Protein AF-A0A1M5W1N4-F1 (afdb_monomer)

Structure (mmCIF, N/CA/C/O backbone):
data_AF-A0A1M5W1N4-F1
#
_entry.id   AF-A0A1M5W1N4-F1
#
loop_
_atom_site.group_PDB
_atom_site.id
_atom_site.type_symbol
_atom_site.label_atom_id
_atom_site.label_alt_id
_atom_site.label_comp_id
_atom_site.label_asym_id
_atom_site.label_entity_id
_atom_site.label_seq_id
_atom_site.pdbx_PDB_ins_code
_atom_site.Cartn_x
_atom_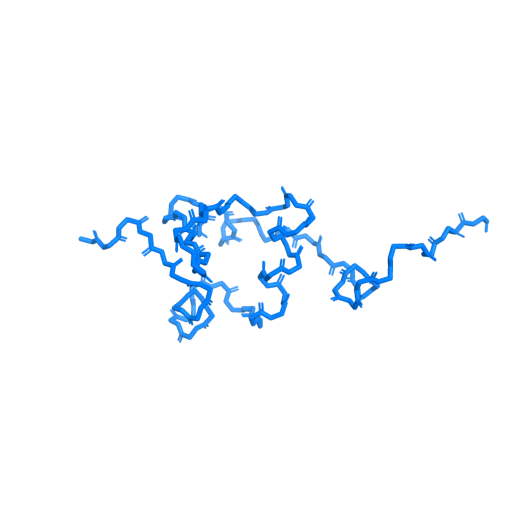site.Cartn_y
_atom_site.Cartn_z
_atom_site.occupancy
_atom_site.B_iso_or_equiv
_atom_site.auth_seq_id
_atom_site.auth_comp_id
_atom_site.auth_asym_id
_atom_site.auth_atom_id
_atom_site.pdbx_PDB_model_num
ATOM 1 N N . MET A 1 1 ? -0.531 5.779 18.964 1.00 58.09 1 MET A N 1
ATOM 2 C CA . MET A 1 1 ? -0.081 5.588 17.564 1.00 58.09 1 MET A CA 1
ATOM 3 C C . MET A 1 1 ? -1.293 5.282 16.701 1.00 58.09 1 MET A C 1
ATOM 5 O O . MET A 1 1 ? -2.142 4.520 17.142 1.00 58.09 1 MET A O 1
ATOM 9 N N . LYS A 1 2 ? -1.415 5.894 15.518 1.00 66.00 2 LYS A N 1
ATOM 10 C CA . LYS A 1 2 ? -2.519 5.603 14.593 1.00 66.00 2 LYS A CA 1
ATOM 11 C C . LYS A 1 2 ? -2.254 4.229 13.948 1.00 66.00 2 LYS A C 1
ATOM 13 O O . LYS A 1 2 ? -1.184 4.067 13.366 1.00 66.00 2 LYS A O 1
ATOM 18 N N . PRO A 1 3 ? -3.164 3.245 14.055 1.00 81.94 3 PRO A N 1
ATOM 19 C CA . PRO A 1 3 ? -2.905 1.889 13.558 1.00 81.94 3 PRO A CA 1
ATOM 20 C C . PRO A 1 3 ? -2.928 1.786 12.024 1.00 81.94 3 PRO A C 1
ATOM 22 O O . PRO A 1 3 ? -2.455 0.798 11.464 1.00 81.94 3 PRO A O 1
ATOM 25 N N . PHE A 1 4 ? -3.438 2.817 11.340 1.00 88.69 4 PHE A N 1
ATOM 26 C CA . PHE A 1 4 ? -3.573 2.858 9.888 1.00 88.69 4 PHE A CA 1
ATOM 27 C C . PHE A 1 4 ? -3.117 4.196 9.307 1.00 88.69 4 PHE A C 1
ATOM 29 O O . PHE A 1 4 ? -3.373 5.257 9.880 1.00 88.69 4 PHE A O 1
ATOM 36 N N . PHE A 1 5 ? -2.533 4.132 8.116 1.00 88.44 5 PHE A N 1
ATOM 37 C CA . PHE A 1 5 ? -2.134 5.280 7.314 1.00 88.44 5 PHE A CA 1
ATOM 38 C C . PHE A 1 5 ? -2.915 5.294 6.005 1.00 88.44 5 PHE A C 1
ATOM 40 O O . PHE A 1 5 ? -3.022 4.285 5.313 1.00 88.44 5 PHE A O 1
ATOM 47 N N . THR A 1 6 ? -3.447 6.444 5.619 1.00 89.81 6 THR A N 1
ATOM 48 C CA . THR A 1 6 ? -3.944 6.641 4.255 1.00 89.81 6 THR A CA 1
ATOM 49 C C . THR A 1 6 ? -2.788 6.569 3.254 1.00 89.81 6 THR A C 1
ATOM 51 O O . THR A 1 6 ? -1.635 6.810 3.603 1.00 89.81 6 THR A O 1
ATOM 54 N N . VAL A 1 7 ? -3.084 6.324 1.975 1.00 87.69 7 VAL A N 1
ATOM 55 C CA . VAL A 1 7 ? -2.072 6.389 0.896 1.00 87.69 7 VAL A CA 1
ATOM 56 C C . VAL A 1 7 ? -1.303 7.717 0.911 1.00 87.69 7 VAL A C 1
ATOM 58 O O . VAL A 1 7 ? -0.093 7.741 0.697 1.00 87.69 7 VAL A O 1
ATOM 61 N N . ARG A 1 8 ? -2.004 8.827 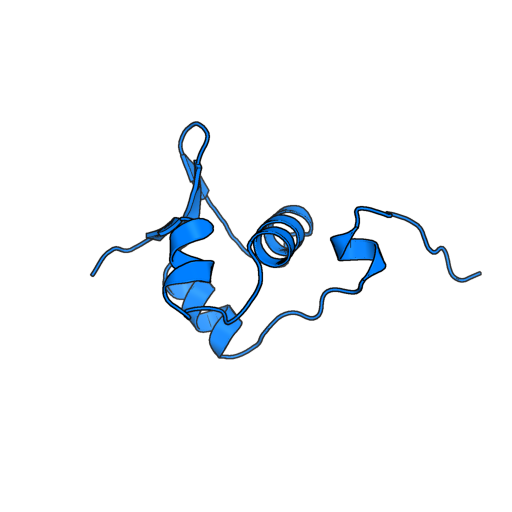1.176 1.00 85.94 8 ARG A N 1
ATOM 62 C CA . ARG A 1 8 ? -1.402 10.161 1.229 1.00 85.94 8 ARG A CA 1
ATOM 63 C C . ARG A 1 8 ? -0.477 10.311 2.434 1.00 85.94 8 ARG A C 1
ATOM 65 O O . ARG A 1 8 ? 0.606 10.846 2.263 1.00 85.94 8 ARG A O 1
ATOM 72 N N . GLU A 1 9 ? -0.860 9.808 3.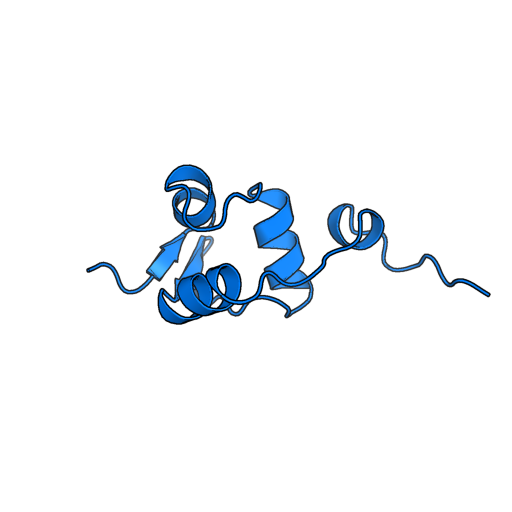606 1.00 87.50 9 GLU A N 1
ATOM 73 C CA . GLU A 1 9 ? 0.015 9.800 4.787 1.00 87.50 9 GLU A CA 1
ATOM 74 C C . GLU A 1 9 ? 1.222 8.873 4.586 1.00 87.50 9 GLU A C 1
ATOM 76 O O . GLU A 1 9 ? 2.340 9.269 4.882 1.00 87.50 9 GLU A O 1
ATOM 81 N N . ALA A 1 10 ? 1.035 7.678 4.020 1.00 84.88 10 ALA A N 1
ATOM 82 C CA . ALA A 1 10 ? 2.129 6.740 3.755 1.00 84.88 10 ALA A CA 1
ATOM 83 C C . ALA A 1 10 ? 3.174 7.309 2.774 1.00 84.88 10 ALA A C 1
ATOM 85 O O . ALA A 1 10 ? 4.370 7.058 2.929 1.00 84.88 10 ALA A O 1
ATOM 86 N N . CYS A 1 11 ? 2.723 8.099 1.794 1.00 84.56 11 CYS A N 1
ATOM 87 C CA . CYS A 1 11 ? 3.590 8.838 0.880 1.00 84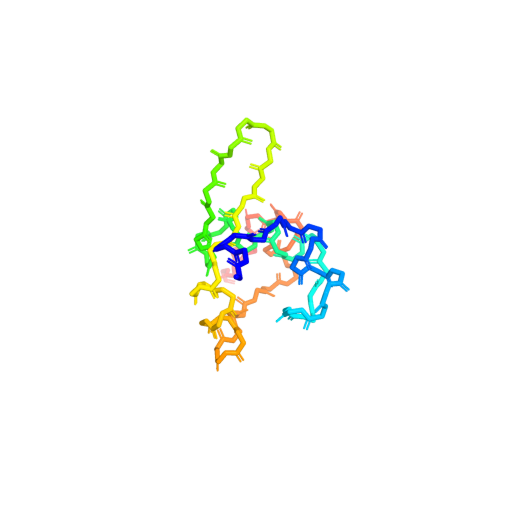.56 11 CYS A CA 1
ATOM 88 C C . CYS A 1 11 ? 4.226 10.073 1.540 1.00 84.56 11 CYS A C 1
ATOM 90 O O . CYS A 1 11 ? 5.441 10.217 1.497 1.00 84.56 11 CYS A O 1
ATOM 92 N N . ALA A 1 12 ? 3.423 10.958 2.141 1.00 73.62 12 ALA A N 1
ATOM 93 C CA . ALA A 1 12 ? 3.876 12.262 2.632 1.00 73.62 12 ALA A CA 1
ATOM 94 C C . ALA A 1 12 ? 4.697 12.178 3.924 1.00 73.62 12 ALA A C 1
ATOM 96 O O . ALA A 1 12 ? 5.565 13.011 4.154 1.00 73.62 12 ALA A O 1
ATOM 97 N N . ALA A 1 13 ? 4.448 11.178 4.771 1.00 63.53 13 ALA A N 1
ATOM 98 C CA . ALA A 1 13 ? 5.172 11.000 6.026 1.00 63.53 13 ALA A CA 1
ATOM 99 C C . ALA A 1 13 ? 6.487 10.213 5.857 1.00 63.53 13 ALA A C 1
ATOM 101 O O . ALA A 1 13 ? 6.960 9.629 6.834 1.00 63.53 13 ALA A O 1
ATOM 102 N N . ASN A 1 14 ? 7.037 10.139 4.631 1.00 59.78 14 ASN A N 1
ATOM 103 C CA . ASN A 1 14 ? 8.239 9.373 4.265 1.00 59.78 14 ASN A CA 1
ATOM 104 C C . ASN A 1 14 ? 8.244 7.938 4.818 1.00 59.78 14 ASN A C 1
ATOM 106 O O . ASN A 1 14 ? 9.291 7.364 5.103 1.00 59.78 14 ASN A O 1
ATOM 110 N N . GLN A 1 15 ? 7.064 7.338 4.996 1.00 67.44 15 GLN A N 1
ATOM 111 C CA . GLN A 1 15 ? 6.985 5.997 5.564 1.00 67.44 15 GLN A CA 1
ATOM 112 C C . GLN A 1 15 ? 7.437 4.957 4.545 1.00 67.44 15 GLN A C 1
ATOM 114 O O . GLN A 1 15 ? 8.047 3.968 4.926 1.00 67.44 15 GLN A O 1
ATOM 119 N N . LEU A 1 16 ? 7.145 5.171 3.262 1.00 71.94 16 LEU A N 1
ATOM 120 C CA . LEU A 1 16 ? 7.491 4.219 2.208 1.00 71.94 16 LEU A CA 1
ATOM 121 C C . LEU A 1 16 ? 8.497 4.759 1.191 1.00 71.94 16 LEU A C 1
ATOM 123 O O . LEU A 1 16 ? 9.011 3.961 0.422 1.00 71.94 16 LEU A O 1
ATOM 127 N N . ASP A 1 17 ? 8.761 6.070 1.169 1.00 77.19 17 ASP A N 1
ATOM 128 C CA . ASP A 1 17 ? 9.570 6.738 0.131 1.00 77.19 17 ASP A CA 1
ATOM 129 C C . ASP A 1 17 ? 9.147 6.346 -1.305 1.00 77.19 17 ASP A C 1
ATOM 131 O O . ASP A 1 17 ? 9.940 6.035 -2.195 1.00 77.19 17 ASP A O 1
ATOM 135 N N . ARG A 1 18 ? 7.827 6.266 -1.522 1.00 82.12 18 ARG A N 1
ATOM 136 C CA . ARG A 1 18 ? 7.210 5.897 -2.803 1.00 82.12 18 ARG A CA 1
ATOM 137 C C . ARG A 1 18 ? 6.078 6.848 -3.149 1.00 82.12 18 ARG A C 1
ATOM 139 O O . ARG A 1 18 ? 5.363 7.338 -2.276 1.00 82.12 18 ARG A O 1
ATOM 146 N N . SER A 1 19 ? 5.878 7.050 -4.450 1.00 86.56 19 SER A N 1
ATOM 147 C CA . SER A 1 19 ? 4.799 7.894 -4.960 1.00 86.56 19 SER A CA 1
ATOM 148 C C . SER A 1 19 ? 3.413 7.297 -4.657 1.00 86.56 19 SER A C 1
ATOM 150 O O . SER A 1 19 ? 3.261 6.071 -4.585 1.00 86.56 19 SER A O 1
ATOM 152 N N . PRO A 1 20 ? 2.353 8.121 -4.556 1.00 87.19 20 PRO A N 1
ATOM 153 C CA . PRO A 1 20 ? 0.996 7.627 -4.311 1.00 87.19 20 PRO A CA 1
ATOM 154 C C . PRO A 1 20 ? 0.511 6.649 -5.389 1.00 87.19 20 PRO A C 1
ATOM 156 O O . PRO A 1 20 ? -0.237 5.718 -5.091 1.00 87.19 20 PRO A O 1
ATOM 159 N N . ASN A 1 21 ? 0.954 6.840 -6.637 1.00 87.56 21 ASN A N 1
ATOM 160 C CA . ASN A 1 21 ? 0.633 5.955 -7.758 1.00 87.56 21 ASN A CA 1
ATOM 161 C C . ASN A 1 21 ? 1.249 4.572 -7.566 1.00 87.56 21 ASN A C 1
ATOM 163 O O . ASN A 1 21 ? 0.567 3.568 -7.762 1.00 87.56 21 ASN A O 1
ATOM 167 N N . TRP A 1 22 ? 2.503 4.521 -7.112 1.00 89.19 22 TRP A N 1
ATOM 168 C CA . TRP A 1 22 ? 3.168 3.266 -6.792 1.00 89.19 22 TRP A CA 1
ATOM 169 C C . TRP A 1 22 ? 2.427 2.510 -5.690 1.00 89.19 22 TRP A C 1
ATOM 171 O O . TRP A 1 22 ? 2.133 1.329 -5.850 1.00 89.19 22 TRP A O 1
ATOM 181 N N . ILE A 1 23 ? 2.019 3.201 -4.622 1.00 88.75 23 ILE A N 1
ATOM 182 C CA . ILE A 1 23 ? 1.296 2.584 -3.499 1.00 88.75 23 ILE A CA 1
ATOM 183 C C . ILE A 1 23 ? -0.056 2.026 -3.965 1.00 88.75 23 ILE A C 1
ATOM 185 O O . ILE A 1 23 ? -0.417 0.897 -3.638 1.00 88.75 23 ILE A O 1
ATOM 189 N N . ARG A 1 24 ? -0.803 2.782 -4.778 1.00 88.31 24 ARG A N 1
ATOM 190 C CA . ARG A 1 24 ? -2.079 2.316 -5.347 1.00 88.31 24 ARG A CA 1
ATOM 191 C C . ARG A 1 24 ? -1.890 1.112 -6.267 1.00 88.31 24 ARG A C 1
ATOM 193 O O . ARG A 1 24 ? -2.680 0.173 -6.195 1.00 88.31 24 ARG A O 1
ATOM 200 N N . ALA A 1 25 ? -0.855 1.120 -7.106 1.00 89.00 25 ALA A N 1
ATOM 201 C CA . ALA A 1 25 ? -0.529 -0.013 -7.963 1.00 89.00 25 ALA A CA 1
ATOM 202 C C . ALA A 1 25 ? -0.169 -1.249 -7.131 1.00 89.00 25 ALA A C 1
ATOM 204 O O . ALA A 1 25 ? -0.704 -2.321 -7.383 1.00 89.00 25 ALA A O 1
ATOM 205 N N . ALA A 1 26 ? 0.651 -1.090 -6.095 1.00 89.38 26 ALA A N 1
ATOM 206 C CA . ALA A 1 26 ? 1.035 -2.160 -5.184 1.00 89.38 26 ALA A CA 1
ATOM 207 C C . ALA A 1 26 ? -0.174 -2.818 -4.504 1.00 89.38 26 ALA A C 1
ATOM 209 O O . ALA A 1 26 ? -0.262 -4.044 -4.454 1.00 89.38 26 ALA A O 1
ATOM 210 N N . ILE A 1 27 ? -1.131 -2.009 -4.034 1.00 90.12 27 ILE A N 1
ATOM 211 C CA . ILE A 1 27 ? -2.391 -2.493 -3.454 1.00 90.12 27 ILE A CA 1
ATOM 212 C C . ILE A 1 27 ? -3.206 -3.248 -4.509 1.00 90.12 27 ILE A C 1
ATOM 214 O O . ILE A 1 27 ? -3.659 -4.363 -4.270 1.00 90.12 27 ILE A O 1
ATOM 218 N N . ARG A 1 28 ? -3.352 -2.674 -5.709 1.00 88.75 28 ARG A N 1
ATOM 219 C CA . ARG A 1 28 ? -4.093 -3.285 -6.825 1.00 88.75 28 ARG A CA 1
ATOM 220 C C . ARG A 1 28 ? -3.492 -4.619 -7.281 1.00 88.75 28 ARG A C 1
ATOM 222 O O . ARG A 1 28 ? -4.231 -5.495 -7.714 1.00 88.75 28 ARG A O 1
ATOM 229 N N . LEU A 1 29 ? -2.170 -4.757 -7.209 1.00 87.06 29 LEU A N 1
ATOM 230 C CA . LEU A 1 29 ? -1.431 -5.976 -7.552 1.00 87.06 29 LEU A CA 1
ATOM 231 C C . LEU A 1 29 ? -1.402 -6.995 -6.401 1.00 87.06 29 LEU A C 1
ATOM 233 O O . LEU A 1 29 ? -0.813 -8.057 -6.559 1.00 87.06 29 LEU A O 1
ATOM 237 N N . GLY A 1 30 ? -1.979 -6.676 -5.236 1.00 88.50 30 GLY A N 1
ATOM 238 C CA . GLY A 1 30 ? -1.950 -7.542 -4.054 1.00 88.50 30 GLY A CA 1
ATOM 239 C C . GLY A 1 30 ? -0.590 -7.609 -3.348 1.00 88.50 30 GLY A C 1
ATOM 240 O O . GLY A 1 30 ? -0.413 -8.420 -2.445 1.00 88.50 30 GLY A O 1
ATOM 241 N N . LYS A 1 31 ? 0.368 -6.749 -3.723 1.00 88.31 31 LYS A N 1
ATOM 242 C CA . LYS A 1 31 ? 1.704 -6.658 -3.104 1.00 88.31 31 LYS A CA 1
ATOM 243 C C . LYS A 1 31 ? 1.676 -5.908 -1.764 1.00 88.31 31 LYS A C 1
ATOM 245 O O . LYS A 1 31 ? 2.583 -6.073 -0.950 1.00 88.31 31 LYS A O 1
ATOM 250 N N . ILE A 1 32 ? 0.644 -5.090 -1.537 1.00 89.81 32 ILE A N 1
ATOM 251 C CA . ILE A 1 32 ? 0.373 -4.383 -0.278 1.00 89.81 32 ILE A CA 1
ATOM 252 C C . ILE A 1 32 ? -1.060 -4.672 0.169 1.00 89.81 32 ILE A C 1
ATOM 254 O O . ILE A 1 32 ? -2.009 -4.492 -0.594 1.00 89.81 32 ILE A O 1
ATOM 258 N N . LYS A 1 33 ? -1.221 -5.060 1.430 1.00 90.69 33 LYS A N 1
ATOM 259 C CA . LYS A 1 33 ? -2.504 -5.190 2.110 1.00 90.69 33 LYS A CA 1
ATOM 260 C C . LYS A 1 33 ? -3.006 -3.810 2.515 1.00 90.69 33 LYS A C 1
ATOM 262 O O . LYS A 1 33 ? -2.338 -3.060 3.222 1.00 90.69 33 LYS A O 1
ATOM 267 N N . ALA A 1 34 ? -4.215 -3.487 2.088 1.00 91.12 34 ALA A N 1
ATOM 268 C CA . ALA A 1 34 ? -4.918 -2.291 2.516 1.00 91.12 34 ALA A CA 1
ATOM 269 C C . ALA A 1 34 ? -6.383 -2.627 2.783 1.00 91.12 34 ALA A C 1
ATOM 271 O O . ALA A 1 34 ? -6.962 -3.509 2.152 1.00 91.12 34 ALA A O 1
ATOM 272 N N . VAL A 1 35 ? -6.980 -1.891 3.709 1.00 91.06 35 VAL A N 1
ATOM 273 C CA . VAL A 1 35 ? -8.399 -1.949 4.040 1.00 91.06 35 VAL A CA 1
ATOM 274 C C . VAL A 1 35 ? -9.088 -0.769 3.370 1.00 91.06 35 VAL A C 1
ATOM 276 O O . VAL A 1 35 ? -8.600 0.363 3.411 1.00 91.06 35 VAL A O 1
ATOM 279 N N . LYS A 1 36 ? -10.233 -1.016 2.737 1.00 90.31 36 LYS A N 1
ATOM 280 C CA . LYS A 1 36 ? -11.060 0.045 2.163 1.00 90.31 36 LYS A CA 1
ATOM 281 C C . LYS A 1 36 ? -12.059 0.527 3.216 1.00 90.31 36 LYS A C 1
ATOM 283 O O . LYS A 1 36 ? -12.880 -0.254 3.680 1.00 90.31 36 LYS A O 1
ATOM 288 N N . ALA A 1 37 ? -12.001 1.810 3.562 1.00 87.62 37 ALA A N 1
ATOM 289 C CA . ALA A 1 37 ? -12.952 2.476 4.447 1.00 87.62 37 ALA A CA 1
ATOM 290 C C . ALA A 1 37 ? -13.651 3.598 3.666 1.00 87.62 37 ALA A C 1
ATOM 292 O O . ALA A 1 37 ? -13.078 4.664 3.424 1.00 87.62 37 ALA A O 1
ATOM 293 N N . GLY A 1 38 ? -14.871 3.327 3.196 1.00 88.44 38 GLY A N 1
ATOM 294 C CA . GLY A 1 38 ? -15.582 4.215 2.275 1.00 88.44 38 GLY A CA 1
ATOM 295 C C . GLY A 1 38 ? -14.805 4.402 0.968 1.00 88.44 38 GLY A C 1
ATOM 296 O O . GLY A 1 38 ? -14.505 3.431 0.270 1.00 88.44 38 GLY A O 1
ATOM 297 N N . ASN A 1 39 ? -14.451 5.650 0.647 1.00 87.19 39 ASN A N 1
ATOM 298 C CA . ASN A 1 39 ? -13.664 5.986 -0.546 1.00 87.19 39 ASN A CA 1
ATOM 299 C C . ASN A 1 39 ? -12.143 6.055 -0.292 1.00 87.19 39 ASN A C 1
ATOM 301 O O . ASN A 1 39 ? -11.374 6.430 -1.177 1.00 87.19 39 ASN A O 1
ATOM 305 N N . THR A 1 40 ? -11.699 5.698 0.916 1.00 87.38 40 THR A N 1
ATOM 306 C CA . THR A 1 40 ? -10.304 5.824 1.348 1.00 87.38 40 THR A CA 1
ATOM 307 C C . THR A 1 40 ? -9.656 4.452 1.509 1.00 87.38 40 THR A C 1
ATOM 309 O O . THR A 1 40 ? -10.248 3.529 2.066 1.00 87.38 40 THR A O 1
ATOM 312 N N . LEU A 1 41 ? -8.414 4.321 1.037 1.00 90.31 41 LEU A N 1
ATOM 313 C CA . LEU A 1 41 ? -7.567 3.152 1.283 1.00 90.31 41 LEU A CA 1
ATOM 314 C C . LEU A 1 41 ? -6.685 3.406 2.508 1.00 90.31 41 LEU A C 1
ATOM 316 O O . LEU A 1 41 ? -5.968 4.410 2.559 1.00 90.31 41 LEU A O 1
ATOM 320 N N . LEU A 1 42 ? -6.746 2.484 3.464 1.00 91.69 42 LEU A N 1
ATOM 321 C CA . LEU A 1 42 ? -6.026 2.502 4.730 1.00 91.69 42 LEU A CA 1
ATOM 322 C C . LEU A 1 42 ? -5.023 1.348 4.774 1.00 91.69 42 LEU A C 1
ATOM 324 O O . LEU A 1 42 ? -5.386 0.190 4.601 1.00 91.69 42 LEU A O 1
ATOM 328 N N . ILE A 1 43 ? -3.759 1.661 5.014 1.00 91.19 43 ILE A N 1
ATOM 329 C CA . ILE A 1 43 ? -2.648 0.714 5.079 1.00 91.19 43 ILE A CA 1
ATOM 330 C C . ILE A 1 43 ? -2.309 0.498 6.559 1.00 91.19 43 ILE A C 1
ATOM 332 O O . ILE A 1 43 ? -2.015 1.480 7.249 1.00 91.19 43 ILE A O 1
ATOM 336 N N . PRO A 1 44 ? -2.365 -0.740 7.076 1.00 91.50 44 PRO A N 1
ATOM 337 C CA . PRO A 1 44 ? -1.974 -1.034 8.452 1.00 91.50 44 PRO A CA 1
ATOM 338 C C . PRO A 1 44 ? -0.5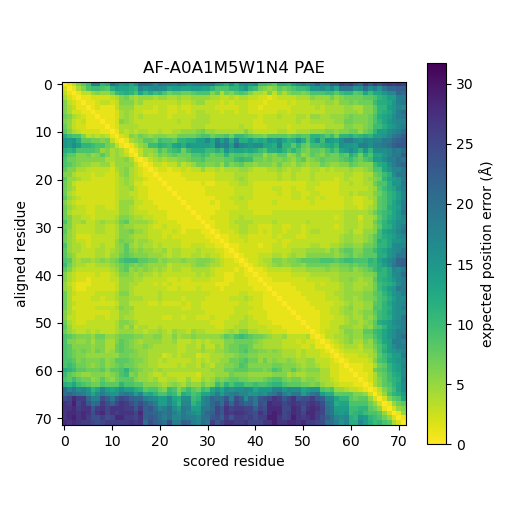07 -0.679 8.716 1.00 91.50 44 PRO A C 1
ATOM 340 O O . PRO A 1 44 ? 0.343 -0.848 7.842 1.00 91.50 44 PRO A O 1
ATOM 343 N N . VAL A 1 45 ? -0.180 -0.238 9.931 1.00 88.56 45 VAL A N 1
ATOM 344 C CA . VAL A 1 45 ? 1.211 0.076 10.314 1.00 88.56 45 VAL A CA 1
ATOM 345 C C . VAL A 1 45 ? 2.153 -1.129 10.182 1.00 88.56 45 VAL A C 1
ATOM 347 O O . VAL A 1 45 ? 3.302 -0.973 9.780 1.00 88.56 45 VAL A O 1
ATOM 350 N N . GLU A 1 46 ? 1.663 -2.340 10.445 1.00 89.69 46 GLU A N 1
ATOM 351 C CA . GLU A 1 46 ? 2.419 -3.585 10.252 1.00 89.69 46 GLU A CA 1
ATOM 352 C C . GLU A 1 46 ? 2.829 -3.774 8.791 1.00 89.69 46 GLU A C 1
ATOM 354 O O . GLU A 1 46 ? 3.961 -4.151 8.492 1.00 89.69 46 GLU A O 1
ATOM 359 N N . GLU A 1 47 ? 1.924 -3.438 7.873 1.00 90.38 47 GLU A N 1
ATOM 360 C CA . GLU A 1 47 ? 2.177 -3.515 6.442 1.00 90.38 47 GLU A CA 1
ATOM 361 C C . GLU A 1 47 ? 3.223 -2.481 6.015 1.00 90.38 47 GLU A C 1
ATOM 363 O O . GLU A 1 47 ? 4.140 -2.806 5.263 1.00 90.38 47 GLU A O 1
ATOM 368 N N . ILE A 1 48 ? 3.137 -1.255 6.547 1.00 88.06 48 ILE A N 1
ATOM 369 C CA . ILE A 1 48 ? 4.159 -0.216 6.356 1.00 88.06 48 ILE A CA 1
ATOM 370 C C . ILE A 1 48 ? 5.534 -0.722 6.803 1.00 88.06 48 ILE A C 1
ATOM 372 O O . ILE A 1 48 ? 6.501 -0.614 6.050 1.00 88.06 48 ILE A O 1
ATOM 376 N N . ASN A 1 49 ? 5.624 -1.314 7.995 1.00 88.44 49 ASN A N 1
ATOM 377 C CA . ASN A 1 49 ? 6.875 -1.865 8.515 1.00 88.44 49 ASN A CA 1
ATOM 378 C C . ASN A 1 49 ? 7.396 -3.016 7.644 1.00 88.44 49 ASN A C 1
ATOM 380 O O . ASN A 1 49 ? 8.595 -3.073 7.373 1.00 88.44 49 ASN A O 1
ATOM 384 N N . ARG A 1 50 ? 6.509 -3.881 7.131 1.00 88.69 50 ARG A N 1
ATOM 385 C CA . ARG A 1 50 ? 6.889 -4.942 6.190 1.00 88.69 50 ARG A CA 1
ATOM 386 C C . ARG A 1 50 ? 7.497 -4.376 4.910 1.00 88.69 50 ARG A C 1
ATOM 388 O O . ARG A 1 50 ? 8.514 -4.883 4.460 1.00 88.69 50 ARG A O 1
ATOM 395 N N . ILE A 1 51 ? 6.905 -3.327 4.337 1.00 87.56 51 ILE A N 1
ATOM 396 C CA . ILE A 1 51 ? 7.396 -2.704 3.096 1.00 87.56 51 ILE A CA 1
ATOM 397 C C . ILE A 1 51 ? 8.728 -1.980 3.322 1.00 87.56 51 ILE A C 1
ATOM 399 O O . ILE A 1 51 ? 9.597 -2.014 2.452 1.00 87.56 51 ILE A O 1
ATOM 403 N N . LYS A 1 52 ? 8.907 -1.342 4.486 1.00 84.69 52 LYS A N 1
ATOM 404 C CA . LYS A 1 52 ? 10.193 -0.747 4.877 1.00 84.69 52 LYS A CA 1
ATOM 405 C C . LYS A 1 52 ? 11.294 -1.798 4.990 1.00 84.69 52 LYS A C 1
ATOM 407 O O . LYS A 1 52 ? 12.407 -1.553 4.547 1.00 84.69 52 LYS A O 1
ATOM 412 N N . ALA A 1 53 ? 10.976 -2.954 5.572 1.00 86.88 53 ALA A N 1
ATOM 413 C CA . ALA A 1 53 ? 11.917 -4.062 5.693 1.00 86.88 53 ALA A CA 1
ATOM 414 C C . ALA A 1 53 ? 12.192 -4.742 4.341 1.00 86.88 53 ALA A C 1
ATOM 416 O O . ALA A 1 53 ? 13.321 -5.124 4.053 1.00 86.88 53 ALA A O 1
ATOM 417 N N . SER A 1 54 ? 11.164 -4.890 3.504 1.00 85.25 54 SER A N 1
ATOM 418 C CA . SER A 1 54 ? 11.256 -5.495 2.179 1.00 85.25 54 SER A CA 1
ATOM 419 C C . SER A 1 54 ? 10.296 -4.798 1.225 1.00 85.25 54 SER A C 1
ATOM 421 O O . 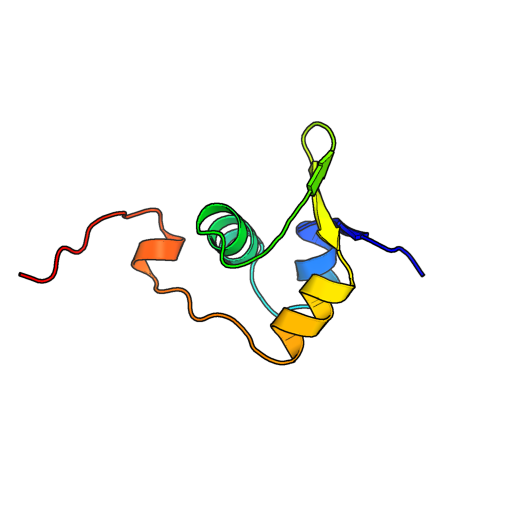SER A 1 54 ? 9.089 -5.064 1.196 1.00 85.25 54 SER A O 1
ATOM 423 N N . THR A 1 55 ? 10.833 -3.861 0.445 1.00 85.19 55 THR A N 1
ATOM 424 C CA . THR A 1 55 ? 10.019 -3.133 -0.523 1.00 85.19 55 THR A CA 1
ATOM 425 C C . THR A 1 55 ? 9.717 -4.047 -1.710 1.00 85.19 55 THR A C 1
ATOM 427 O O . THR A 1 55 ? 10.652 -4.509 -2.364 1.00 85.19 55 THR A O 1
ATOM 430 N N . PRO A 1 56 ? 8.438 -4.313 -2.028 1.00 83.25 56 PRO A N 1
ATOM 431 C CA . PRO A 1 56 ? 8.094 -5.169 -3.148 1.00 83.25 56 PRO A CA 1
ATOM 432 C C . PRO A 1 56 ? 8.524 -4.515 -4.461 1.00 83.25 56 PRO A C 1
ATOM 434 O O . PRO A 1 56 ? 8.320 -3.323 -4.672 1.00 83.25 56 PRO A O 1
ATOM 437 N N . THR A 1 57 ? 9.078 -5.289 -5.384 1.00 86.00 57 THR A N 1
ATOM 438 C CA . THR A 1 57 ? 9.422 -4.772 -6.712 1.00 86.00 57 THR A CA 1
ATOM 439 C C . THR A 1 57 ? 8.154 -4.603 -7.545 1.00 86.00 57 THR A C 1
ATOM 441 O O . THR A 1 57 ? 7.332 -5.519 -7.625 1.00 86.00 57 THR A O 1
ATOM 444 N N . ILE A 1 58 ? 7.982 -3.436 -8.170 1.00 83.19 58 ILE A N 1
ATOM 445 C CA . ILE A 1 58 ? 6.895 -3.164 -9.120 1.00 83.19 58 ILE A CA 1
ATOM 446 C C . ILE A 1 58 ? 7.507 -2.602 -10.394 1.00 83.19 58 ILE A C 1
ATOM 448 O O . ILE A 1 58 ? 8.189 -1.577 -10.351 1.00 83.19 58 ILE A O 1
ATOM 452 N N . SER A 1 59 ? 7.258 -3.272 -11.513 1.00 83.25 59 SER A N 1
ATOM 453 C CA . SER A 1 59 ? 7.765 -2.867 -12.822 1.00 83.25 59 SER A CA 1
ATOM 454 C C . SER A 1 59 ? 7.031 -1.634 -13.351 1.00 83.25 59 SER A C 1
ATOM 456 O O . SER A 1 59 ? 5.897 -1.339 -12.968 1.00 83.25 59 SER A O 1
ATOM 458 N N . ARG A 1 60 ? 7.660 -0.911 -14.283 1.00 79.81 60 ARG A N 1
ATOM 459 C CA . ARG A 1 60 ? 7.067 0.282 -14.907 1.00 79.81 60 ARG A CA 1
ATOM 460 C C . ARG A 1 60 ? 5.729 -0.023 -15.595 1.00 79.81 60 ARG A C 1
ATOM 462 O O . ARG A 1 60 ? 4.785 0.74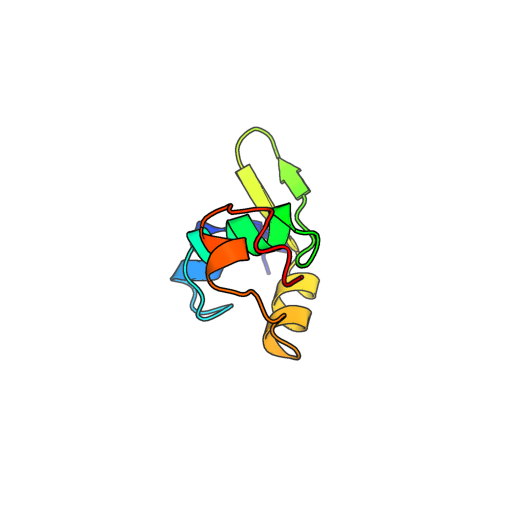0 -15.422 1.00 79.81 60 ARG A O 1
ATOM 469 N N . ASP A 1 61 ? 5.615 -1.153 -16.289 1.00 81.56 61 ASP A N 1
ATOM 470 C CA . ASP A 1 61 ? 4.362 -1.598 -16.918 1.00 81.56 61 ASP A CA 1
ATOM 471 C C . ASP A 1 61 ? 3.248 -1.868 -15.900 1.00 81.56 61 ASP A C 1
ATOM 473 O O . ASP A 1 61 ? 2.108 -1.432 -16.073 1.00 81.56 61 ASP A O 1
ATOM 477 N N . GLU A 1 62 ? 3.591 -2.510 -14.780 1.00 81.81 62 GLU A N 1
ATOM 478 C CA . GLU A 1 62 ? 2.656 -2.770 -13.685 1.00 81.81 62 GLU A CA 1
ATOM 479 C C . GLU A 1 62 ? 2.153 -1.465 -13.038 1.00 81.81 62 GLU A C 1
ATOM 481 O O . GLU A 1 62 ? 0.980 -1.372 -12.658 1.00 81.81 62 GLU A O 1
ATOM 486 N N . LEU A 1 63 ? 3.020 -0.448 -12.939 1.00 81.38 63 LEU A N 1
ATOM 487 C CA . LEU A 1 63 ? 2.677 0.888 -12.439 1.00 81.38 63 LEU A CA 1
ATOM 488 C C . LEU A 1 63 ? 1.727 1.635 -13.374 1.00 81.38 63 LEU A C 1
ATOM 490 O O . LEU A 1 63 ? 0.783 2.263 -12.899 1.00 81.38 63 LEU A O 1
ATOM 494 N N . LEU A 1 64 ? 1.961 1.551 -14.684 1.00 80.12 64 LEU A N 1
ATOM 495 C CA . LEU A 1 64 ? 1.147 2.213 -15.707 1.00 80.12 64 LEU A CA 1
ATOM 496 C C . LEU A 1 64 ? -0.182 1.491 -15.980 1.00 80.12 64 LEU A C 1
ATOM 498 O O . LEU A 1 64 ? -1.027 2.012 -16.698 1.00 80.12 64 LEU A O 1
ATOM 502 N N . GLY A 1 65 ? -0.400 0.318 -15.378 1.00 67.56 65 GLY A N 1
ATOM 503 C CA . GLY A 1 65 ? -1.626 -0.454 -15.569 1.00 67.56 65 GLY A CA 1
ATOM 504 C C . GLY A 1 65 ? -1.617 -1.339 -16.815 1.00 67.56 65 GLY A C 1
ATOM 505 O O . GLY A 1 65 ? -2.619 -2.008 -17.067 1.00 67.56 65 GLY A O 1
ATOM 506 N N . ASN A 1 66 ? -0.490 -1.423 -17.526 1.00 60.22 66 ASN A N 1
ATOM 507 C CA . ASN A 1 66 ? -0.305 -2.315 -18.663 1.00 60.22 66 ASN A CA 1
ATOM 508 C C . ASN A 1 66 ? -0.172 -3.758 -18.159 1.00 60.22 66 ASN A C 1
ATOM 510 O O . ASN A 1 66 ? 0.918 -4.273 -17.914 1.00 60.22 66 ASN A O 1
ATOM 514 N N . ARG A 1 67 ? -1.311 -4.433 -17.976 1.00 59.06 67 ARG A N 1
ATOM 515 C CA . ARG A 1 67 ? -1.344 -5.894 -17.862 1.00 59.06 67 ARG A CA 1
ATOM 516 C C . ARG A 1 67 ? -1.045 -6.479 -19.243 1.00 59.06 67 ARG A C 1
ATOM 518 O O . ARG A 1 67 ? -1.973 -6.749 -19.992 1.00 59.06 67 ARG A O 1
ATOM 525 N N . GLY A 1 68 ? 0.227 -6.657 -19.581 1.00 51.56 68 GLY A N 1
ATOM 526 C CA . GLY A 1 68 ? 0.593 -7.441 -20.760 1.00 51.56 68 GLY A CA 1
ATOM 527 C C . GLY A 1 68 ? 1.737 -6.874 -21.578 1.00 51.56 68 GLY A C 1
ATOM 528 O O . GLY A 1 68 ? 1.544 -6.491 -22.722 1.00 51.56 68 GLY A O 1
ATOM 529 N N . GLY A 1 69 ? 2.945 -6.927 -21.028 1.00 44.31 69 GLY A N 1
ATOM 530 C CA . GLY A 1 69 ? 4.087 -7.344 -21.831 1.00 44.31 69 GLY A CA 1
ATOM 531 C C . GLY A 1 69 ? 4.195 -8.855 -21.685 1.00 44.31 69 GLY A C 1
ATOM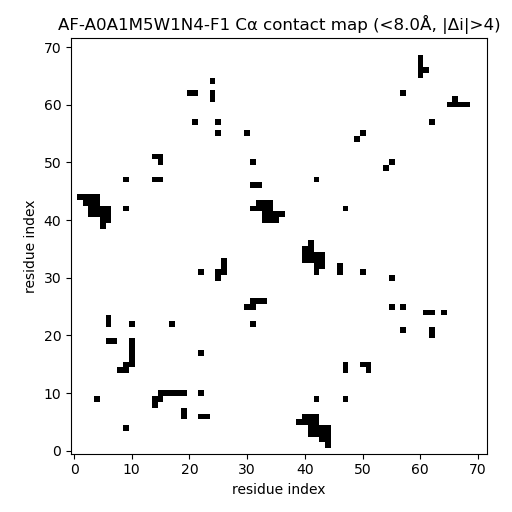 532 O O . GLY A 1 69 ? 4.905 -9.339 -20.811 1.00 44.31 69 GLY A O 1
ATOM 533 N N . ASN A 1 70 ? 3.401 -9.598 -22.455 1.00 46.97 70 ASN A N 1
ATOM 534 C CA . ASN A 1 70 ? 3.638 -11.020 -22.659 1.00 46.97 70 ASN A CA 1
ATOM 535 C C . ASN A 1 70 ? 4.973 -11.102 -23.410 1.00 46.97 70 ASN A C 1
ATOM 537 O O . ASN A 1 70 ? 4.994 -10.922 -24.626 1.00 46.97 70 ASN A O 1
ATOM 541 N N . PHE A 1 71 ? 6.083 -11.247 -22.684 1.00 53.22 71 PHE A N 1
ATOM 542 C CA . PHE A 1 71 ? 7.364 -11.599 -23.286 1.00 53.22 71 PHE A CA 1
ATOM 543 C C . PHE A 1 71 ? 7.211 -13.032 -23.805 1.00 53.22 71 PHE A C 1
ATOM 545 O O . PHE A 1 71 ? 7.380 -13.993 -23.059 1.00 53.22 71 PHE A O 1
ATOM 552 N N . ARG A 1 72 ? 6.751 -13.144 -25.053 1.00 45.25 72 ARG A N 1
ATOM 553 C CA . ARG A 1 72 ? 6.977 -14.322 -25.884 1.00 45.25 72 ARG A CA 1
ATOM 554 C C . ARG A 1 72 ? 8.424 -14.332 -26.344 1.00 45.25 72 ARG A C 1
ATOM 556 O O . ARG A 1 72 ? 8.928 -13.229 -26.654 1.00 45.25 72 ARG A O 1
#

pLDDT: mean 81.22, std 12.37, range [44.31, 91.69]

Sequence (72 aa):
MKPFFTV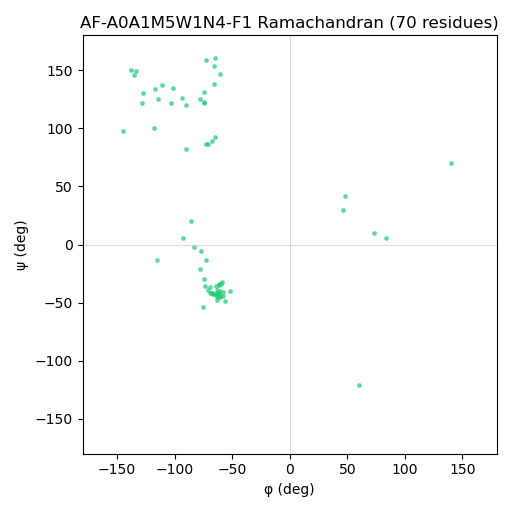REACAANQLDRSPNWIRAAIRLGKIKAVKAGNTLLIPVEEINRIKASTPTISRDELLGNRGGNFR

Mean predicted aligned error: 6.82 Å

Secondary structure (DSSP, 8-state):
--SEEEHHHHHHTTSS---HHHHHHHHHTTSS--EEETTEEEEEHHHHHHHHHSPPP--HHHHHT-------

Solvent-accessible surface area (backbone atoms only — not comparable to full-atom values): 4399 Å² total; per-residue (Å²): 132,76,66,55,33,40,56,65,48,36,32,73,66,61,57,63,77,45,56,58,62,52,55,54,32,32,39,75,71,65,76,38,73,64,47,76,58,88,96,41,53,32,30,40,48,70,50,47,52,47,38,63,77,53,68,78,89,76,53,73,49,59,56,75,64,50,88,69,82,77,84,121

Nearest PDB structures (foldseek):
  6ama-assembly1_B  TM=7.870E-01  e=3.479E-02  Streptomyces venezuelae
  6ama-assembly1_A  TM=8.017E-01  e=1.631E-01  Streptomyces venezuelae
  2rhs-assembly1_B  TM=4.149E-01  e=8.159E-01  Staphylococcus haemolyticus

Radius of gyration: 12.71 Å; Cα contacts (8 Å, |Δi|>4): 81; chains: 1; bounding box: 28×27×43 Å

Organism: NCBI:txid1121409

Foldseek 3Di:
DPQKDWLCCCCPVVLQVDDSLVVVLCVVVVVFDWDDDPPTTIGGPVRSVVCVVPPDDDDPCSSVVNPDPPVD